Protein AF-A0AA88E5Q6-F1 (afdb_monomer_lite)

Foldseek 3Di:
DPPPVVVLVVLVVCLQPAACAPPDLVVSVVSNVVSCVSCVVCVVDPVSSVVSSCVRHVPHVVVVVVVVVVVVVVVVVVVVVVVVVPDDPPDPPPDDDDDDDDDD

InterPro domains:
  IPR005162 Retrotransposon-derived protein PEG10, N-terminal capsid-like domain [PF03732] (2-53)

pLDDT: mean 73.69, std 13.68, range [45.06, 90.56]

Sequence (104 aa):
MYYNKEVIAAQQDEFTNLKQGSMTVMEAVKKFEQLARLCPELVPSETEKVRKMKKMFRTDISKQDKEARAQIFKAKKEEKAVVRQMQPRQNTELSPKGQNINPA

Organism: Ficus carica (NCBI:txid3494)

Secondary structure (DSSP, 8-state):
----HHHHHHHHHHHHS---TTS-HHHHHHHHHHHHHH-GGG--SHHHHHHHHHHHHTTHHHHHHHHHHHHHHHHHHHHHHHHHHS------------------

Structure (mmCIF, N/CA/C/O backbone):
data_AF-A0AA88E5Q6-F1
#
_entry.id   AF-A0AA88E5Q6-F1
#
loop_
_atom_site.group_PDB
_atom_site.id
_atom_site.type_symbol
_atom_site.label_atom_id
_atom_site.label_alt_id
_atom_site.label_comp_id
_atom_site.label_asym_id
_atom_site.label_entity_id
_atom_site.label_seq_id
_atom_site.pdbx_PDB_ins_code
_atom_site.Cartn_x
_atom_site.Cartn_y
_atom_site.Cartn_z
_atom_site.occupancy
_atom_site.B_iso_or_equiv
_atom_site.auth_seq_id
_atom_site.auth_comp_id
_atom_site.auth_asym_id
_atom_site.auth_atom_id
_atom_site.pdbx_PDB_model_num
ATOM 1 N N . MET A 1 1 ? 21.899 -19.134 -17.316 1.00 47.38 1 MET A N 1
ATOM 2 C CA . MET A 1 1 ? 21.406 -18.568 -16.044 1.00 47.38 1 MET A CA 1
ATOM 3 C C . MET A 1 1 ? 19.884 -18.587 -16.068 1.00 47.38 1 MET A C 1
ATOM 5 O O . MET A 1 1 ? 19.291 -17.722 -16.699 1.00 47.38 1 MET A O 1
ATOM 9 N N . TYR A 1 2 ? 19.249 -19.608 -15.484 1.00 52.44 2 TYR A N 1
ATOM 10 C CA . TYR A 1 2 ? 17.790 -19.631 -15.330 1.00 52.44 2 TYR A CA 1
ATOM 11 C C . TYR A 1 2 ? 17.425 -18.605 -14.254 1.00 52.44 2 TYR A C 1
ATOM 13 O O . TYR A 1 2 ? 17.461 -18.898 -13.063 1.00 52.44 2 TYR A O 1
ATOM 21 N N . TYR A 1 3 ? 17.145 -17.370 -14.675 1.00 59.16 3 TYR A N 1
ATOM 22 C CA . TYR A 1 3 ? 16.446 -16.417 -13.821 1.00 59.16 3 TYR A CA 1
ATOM 23 C C . TYR A 1 3 ? 15.127 -17.072 -13.434 1.00 59.16 3 TYR A C 1
ATOM 25 O O . TYR A 1 3 ? 14.328 -17.426 -14.302 1.00 59.16 3 TYR A O 1
ATOM 33 N N . ASN A 1 4 ? 14.960 -17.317 -12.140 1.00 72.62 4 ASN A N 1
ATOM 34 C CA . ASN A 1 4 ? 13.836 -18.051 -11.596 1.00 72.62 4 ASN A CA 1
ATOM 35 C C . ASN A 1 4 ? 12.577 -17.188 -11.779 1.00 72.62 4 ASN A C 1
ATOM 37 O O . ASN A 1 4 ? 12.269 -16.339 -10.945 1.00 72.62 4 ASN A O 1
ATOM 41 N N . LYS A 1 5 ? 11.920 -17.316 -12.941 1.00 71.38 5 LYS A N 1
ATOM 42 C CA . LYS A 1 5 ? 10.773 -16.490 -13.357 1.00 71.38 5 LYS A CA 1
ATOM 43 C C . LYS A 1 5 ? 9.665 -16.506 -12.307 1.00 71.38 5 LYS A C 1
ATOM 45 O O . LYS A 1 5 ? 8.991 -15.502 -12.120 1.00 71.38 5 LYS A O 1
ATOM 50 N N . GLU A 1 6 ? 9.548 -17.616 -11.587 1.00 73.56 6 GLU A N 1
ATOM 51 C CA . GLU A 1 6 ? 8.626 -17.803 -10.470 1.00 73.56 6 GLU A CA 1
ATOM 52 C C . GLU A 1 6 ? 8.933 -16.864 -9.296 1.00 73.56 6 GLU A C 1
ATOM 54 O O . GLU A 1 6 ? 8.022 -16.281 -8.719 1.00 73.56 6 GLU A O 1
ATOM 59 N N . VAL A 1 7 ? 10.213 -16.638 -8.984 1.00 76.94 7 VAL A N 1
ATOM 60 C CA . VAL A 1 7 ? 10.637 -15.716 -7.917 1.00 76.94 7 VAL A CA 1
ATOM 61 C C . VAL A 1 7 ? 10.361 -14.267 -8.311 1.00 76.94 7 VAL A C 1
ATOM 63 O O . VAL A 1 7 ? 9.901 -13.487 -7.481 1.00 76.94 7 VAL A O 1
ATOM 66 N N . ILE A 1 8 ? 10.593 -13.907 -9.577 1.00 77.50 8 ILE A N 1
ATOM 67 C CA . ILE A 1 8 ? 10.284 -12.560 -10.081 1.00 77.50 8 ILE A CA 1
ATOM 68 C C . ILE A 1 8 ? 8.772 -12.325 -10.069 1.00 77.50 8 ILE A C 1
ATOM 70 O O . ILE A 1 8 ? 8.329 -11.289 -9.582 1.00 77.50 8 ILE A O 1
ATOM 74 N N . ALA A 1 9 ? 7.982 -13.288 -10.547 1.00 81.69 9 ALA A N 1
ATOM 75 C CA . ALA A 1 9 ? 6.525 -13.196 -10.534 1.00 81.69 9 ALA A CA 1
ATOM 76 C C . ALA A 1 9 ? 5.985 -13.048 -9.101 1.00 81.69 9 ALA A C 1
ATOM 78 O O . ALA A 1 9 ? 5.187 -12.153 -8.837 1.00 81.69 9 ALA A O 1
ATOM 79 N N . ALA A 1 10 ? 6.498 -13.836 -8.150 1.00 83.62 10 ALA A N 1
ATOM 80 C CA . ALA A 1 10 ? 6.117 -13.724 -6.744 1.00 83.62 10 ALA A CA 1
ATOM 81 C C . ALA A 1 10 ? 6.462 -12.347 -6.143 1.00 83.62 10 ALA A C 1
ATOM 83 O O . ALA A 1 10 ? 5.654 -11.766 -5.421 1.00 83.62 10 ALA A O 1
ATOM 84 N N . GLN A 1 11 ? 7.634 -11.790 -6.469 1.00 82.44 11 GLN A N 1
ATOM 85 C CA . GLN A 1 11 ? 8.036 -10.449 -6.025 1.00 82.44 11 GLN A CA 1
ATOM 86 C C . GLN A 1 11 ? 7.172 -9.346 -6.654 1.00 82.44 11 GLN A C 1
ATOM 88 O O . GLN A 1 11 ? 6.818 -8.373 -5.984 1.00 82.44 11 GLN A O 1
ATOM 93 N N . GLN A 1 12 ? 6.796 -9.501 -7.925 1.00 84.75 12 GLN A N 1
ATOM 94 C CA . GLN A 1 12 ?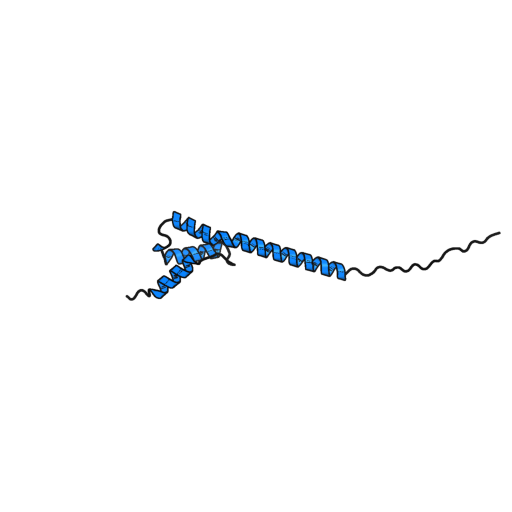 5.898 -8.582 -8.624 1.00 84.75 12 GLN A CA 1
ATOM 95 C C . GLN A 1 12 ? 4.482 -8.609 -8.033 1.00 84.75 12 GLN A C 1
ATOM 97 O O . GLN A 1 12 ? 3.872 -7.547 -7.840 1.00 84.75 12 GLN A O 1
ATOM 102 N N . ASP A 1 13 ? 3.978 -9.795 -7.697 1.00 86.06 13 ASP A N 1
ATOM 103 C CA . ASP A 1 13 ? 2.691 -9.976 -7.027 1.00 86.06 13 ASP A CA 1
ATOM 104 C C . ASP A 1 13 ? 2.707 -9.389 -5.615 1.00 86.06 13 ASP A C 1
ATOM 106 O O . ASP A 1 13 ? 1.775 -8.671 -5.232 1.00 86.06 13 ASP A O 1
ATOM 110 N N . GLU A 1 14 ? 3.782 -9.615 -4.855 1.00 85.69 14 GLU A N 1
ATOM 111 C CA . GLU A 1 14 ? 3.966 -9.016 -3.532 1.00 85.69 14 GLU A CA 1
ATOM 112 C C . GLU A 1 14 ? 3.975 -7.487 -3.621 1.00 85.69 14 GLU A C 1
ATOM 114 O O . GLU A 1 14 ? 3.296 -6.812 -2.847 1.00 85.69 14 GLU A O 1
ATOM 119 N N . PHE A 1 15 ? 4.679 -6.922 -4.603 1.00 87.19 15 PHE A N 1
ATOM 120 C CA . PHE A 1 15 ? 4.750 -5.476 -4.782 1.00 87.19 15 PHE A CA 1
ATOM 121 C C . PHE A 1 15 ? 3.426 -4.858 -5.235 1.00 87.19 15 PHE A C 1
ATOM 123 O O . PHE A 1 15 ? 3.068 -3.753 -4.823 1.00 87.19 15 PHE A O 1
ATOM 130 N N . THR A 1 16 ? 2.669 -5.565 -6.073 1.00 85.81 16 THR A N 1
ATOM 131 C CA . THR A 1 16 ? 1.362 -5.103 -6.560 1.00 85.81 16 THR A CA 1
ATOM 132 C C . THR A 1 16 ? 0.308 -5.126 -5.457 1.00 85.81 16 THR A C 1
ATOM 134 O O . THR A 1 16 ? -0.544 -4.232 -5.397 1.00 85.81 16 THR A O 1
ATOM 137 N N . ASN A 1 17 ? 0.402 -6.107 -4.561 1.00 86.44 17 ASN A N 1
ATOM 138 C CA . ASN A 1 17 ? -0.503 -6.280 -3.430 1.00 86.44 17 ASN A CA 1
ATOM 139 C C . ASN A 1 17 ? -0.009 -5.621 -2.136 1.00 86.44 17 ASN A C 1
ATOM 141 O O . ASN A 1 17 ? -0.699 -5.704 -1.117 1.00 86.44 17 ASN A O 1
ATOM 145 N N . LEU A 1 18 ? 1.141 -4.938 -2.169 1.00 86.56 18 LEU A N 1
ATOM 146 C CA . LEU A 1 18 ? 1.717 -4.269 -1.011 1.00 86.56 18 LEU A CA 1
ATOM 147 C C . LEU A 1 18 ? 0.756 -3.202 -0.471 1.00 86.56 18 LEU A C 1
ATOM 149 O O . LEU A 1 18 ? 0.360 -2.258 -1.161 1.00 86.56 18 LEU A O 1
ATOM 153 N N . LYS A 1 19 ? 0.407 -3.353 0.804 1.00 85.31 19 LYS A N 1
ATOM 154 C CA . LYS A 1 19 ? -0.359 -2.394 1.605 1.00 85.31 19 LYS A CA 1
ATOM 155 C C . LYS A 1 19 ? 0.388 -2.157 2.908 1.00 85.31 19 LYS A C 1
ATOM 157 O O . LYS A 1 19 ? 1.121 -3.041 3.349 1.00 85.31 19 LYS A O 1
ATOM 162 N N . GLN A 1 20 ? 0.214 -0.989 3.519 1.00 83.38 20 GLN A N 1
ATOM 163 C CA . GLN A 1 20 ? 0.860 -0.697 4.798 1.00 83.38 20 GLN A CA 1
ATOM 164 C C . GLN A 1 20 ? 0.343 -1.649 5.897 1.00 83.38 20 GLN A C 1
ATOM 166 O O . GLN A 1 20 ? 1.130 -2.183 6.671 1.00 83.38 20 GLN A O 1
ATOM 171 N N . GLY A 1 21 ? -0.960 -1.926 5.942 1.00 81.62 21 GLY A N 1
ATOM 172 C CA . GLY A 1 21 ? -1.583 -2.798 6.936 1.00 81.62 21 GLY A CA 1
ATOM 173 C C . GLY A 1 21 ? -1.266 -2.364 8.372 1.00 81.62 21 GLY A C 1
ATOM 174 O O . GLY A 1 21 ? -1.553 -1.235 8.765 1.00 81.62 21 GLY A O 1
ATOM 175 N N . SER A 1 22 ? -0.674 -3.273 9.151 1.00 77.81 22 SER A N 1
ATOM 176 C CA . SER A 1 22 ? -0.203 -3.024 10.520 1.00 77.81 22 SER A CA 1
ATOM 177 C C . SER A 1 22 ? 1.224 -2.467 10.595 1.00 77.81 22 SER A C 1
ATOM 179 O O . SER A 1 22 ? 1.694 -2.178 11.691 1.00 77.81 22 SER A O 1
ATOM 181 N N . MET A 1 23 ? 1.928 -2.336 9.464 1.00 81.00 23 MET A N 1
ATOM 182 C CA . MET A 1 23 ? 3.280 -1.779 9.438 1.00 81.00 23 MET A CA 1
ATOM 183 C C . MET A 1 23 ? 3.244 -0.281 9.744 1.00 81.00 23 MET A C 1
ATOM 185 O O . MET A 1 23 ? 2.316 0.451 9.369 1.00 81.00 23 MET A O 1
ATOM 189 N N . THR A 1 24 ? 4.300 0.209 10.380 1.00 82.38 24 THR A N 1
ATOM 190 C CA . THR A 1 24 ? 4.543 1.648 10.461 1.00 82.38 24 THR A CA 1
AT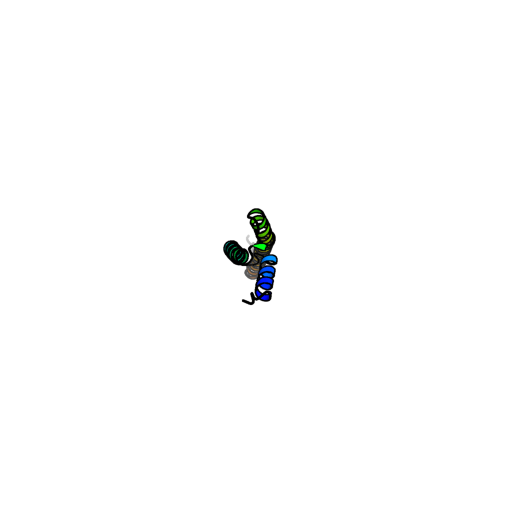OM 191 C C . THR A 1 24 ? 4.784 2.221 9.063 1.00 82.38 24 THR A C 1
ATOM 193 O O . THR A 1 24 ? 5.169 1.516 8.124 1.00 82.38 24 THR A O 1
ATOM 196 N N . VAL A 1 25 ? 4.584 3.533 8.910 1.00 79.56 25 VAL A N 1
ATOM 197 C CA . VAL A 1 25 ? 4.843 4.225 7.638 1.00 79.56 25 VAL A CA 1
ATOM 198 C C . VAL A 1 25 ? 6.282 3.978 7.175 1.00 79.56 25 VAL A C 1
ATOM 200 O O . VAL A 1 25 ? 6.502 3.677 6.007 1.00 79.56 25 VAL A O 1
ATOM 203 N N . MET A 1 26 ? 7.251 4.021 8.094 1.00 82.88 26 MET A N 1
ATOM 204 C CA . MET A 1 26 ? 8.662 3.769 7.790 1.00 82.88 26 MET A CA 1
ATOM 205 C C . MET A 1 26 ? 8.924 2.345 7.291 1.00 82.88 26 MET A C 1
ATOM 207 O O . MET A 1 26 ? 9.651 2.164 6.316 1.00 82.88 26 MET A O 1
ATOM 211 N N . GLU A 1 27 ? 8.329 1.334 7.925 1.00 84.00 27 GLU A N 1
ATOM 212 C CA . GLU A 1 27 ? 8.469 -0.064 7.498 1.00 84.00 27 GLU A CA 1
ATOM 213 C C . GLU A 1 27 ? 7.850 -0.292 6.117 1.00 84.00 27 GLU A C 1
ATOM 215 O O . GLU A 1 27 ? 8.462 -0.937 5.264 1.00 84.00 27 GLU A O 1
ATOM 220 N N . ALA A 1 28 ? 6.683 0.303 5.859 1.00 85.25 28 ALA A N 1
ATOM 221 C CA . ALA A 1 28 ? 6.032 0.231 4.558 1.00 85.25 28 ALA A CA 1
ATOM 222 C C . ALA A 1 28 ? 6.854 0.926 3.457 1.00 85.25 28 ALA A C 1
ATOM 224 O O . ALA A 1 28 ? 6.999 0.363 2.372 1.00 85.25 28 ALA A O 1
ATOM 225 N N . VAL A 1 29 ? 7.451 2.099 3.728 1.00 88.12 29 VAL A N 1
ATOM 226 C CA . VAL A 1 29 ? 8.383 2.762 2.791 1.00 88.12 29 VAL A CA 1
ATOM 227 C C . VAL A 1 29 ? 9.588 1.869 2.512 1.00 88.12 29 VAL A C 1
ATOM 229 O O . VAL A 1 29 ? 9.919 1.633 1.353 1.00 88.12 29 VAL A O 1
ATOM 232 N N . LYS A 1 30 ? 10.227 1.329 3.555 1.00 90.56 30 LYS A N 1
ATOM 233 C CA . LYS A 1 30 ? 11.420 0.489 3.402 1.00 90.56 30 LYS A CA 1
ATOM 234 C C . LYS A 1 30 ? 11.129 -0.755 2.561 1.00 90.56 30 LYS A C 1
ATOM 236 O O . LYS A 1 30 ? 11.903 -1.087 1.665 1.00 90.56 30 LYS A O 1
ATOM 241 N N . LYS A 1 31 ? 9.996 -1.418 2.811 1.00 89.19 31 LYS A N 1
ATOM 242 C CA . LYS A 1 31 ? 9.563 -2.591 2.043 1.00 89.19 31 LYS A CA 1
ATOM 243 C C . LYS A 1 31 ? 9.225 -2.230 0.594 1.00 89.19 31 LYS A C 1
ATOM 245 O O . LYS A 1 31 ? 9.603 -2.954 -0.325 1.00 89.19 31 LYS A O 1
ATOM 250 N N . PHE A 1 32 ? 8.585 -1.081 0.381 1.00 90.50 32 PHE A N 1
ATOM 251 C CA . PHE A 1 32 ? 8.322 -0.552 -0.953 1.00 90.50 32 PHE A CA 1
ATOM 252 C C . PHE A 1 32 ? 9.621 -0.300 -1.732 1.00 90.50 32 PHE A C 1
ATOM 254 O O . PHE A 1 32 ? 9.725 -0.706 -2.884 1.00 90.50 32 PHE A O 1
ATOM 261 N N . GLU A 1 33 ? 10.633 0.317 -1.117 1.00 90.25 33 GLU A N 1
ATOM 262 C CA . GLU A 1 33 ? 11.924 0.571 -1.771 1.00 90.25 33 GLU A CA 1
ATOM 263 C C . GLU A 1 33 ? 12.682 -0.714 -2.112 1.00 90.25 33 GLU A C 1
ATOM 265 O O . GLU A 1 33 ? 13.286 -0.804 -3.180 1.00 90.25 33 GLU A O 1
ATOM 270 N N . GLN A 1 34 ? 12.641 -1.718 -1.232 1.00 89.69 34 GLN A N 1
ATOM 271 C CA . GLN A 1 34 ? 13.249 -3.023 -1.495 1.00 89.69 34 GLN A CA 1
ATOM 272 C C . GLN A 1 34 ? 12.614 -3.697 -2.714 1.00 89.69 34 GLN A C 1
ATOM 274 O O . GLN A 1 34 ? 13.326 -4.126 -3.619 1.00 89.69 34 GLN A O 1
ATOM 279 N N . LEU A 1 35 ? 11.283 -3.730 -2.776 1.00 88.06 35 LEU A N 1
ATOM 280 C CA . LEU A 1 35 ? 10.559 -4.330 -3.894 1.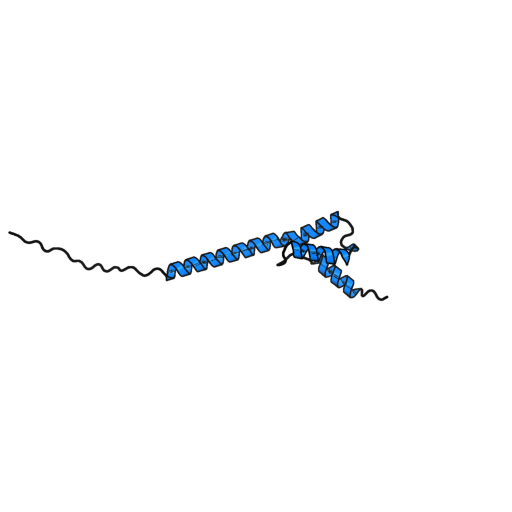00 88.06 35 LEU A CA 1
ATOM 281 C C . LEU A 1 35 ? 10.686 -3.501 -5.184 1.00 88.06 35 LEU A C 1
ATOM 283 O O . LEU A 1 35 ? 10.819 -4.072 -6.262 1.00 88.06 35 LEU A O 1
ATOM 287 N N . ALA A 1 36 ? 10.749 -2.170 -5.094 1.00 87.81 36 ALA A N 1
ATOM 288 C CA . ALA A 1 36 ? 10.984 -1.301 -6.250 1.00 87.81 36 ALA A CA 1
ATOM 289 C C . ALA A 1 36 ? 12.365 -1.530 -6.891 1.00 87.81 36 ALA A C 1
ATOM 291 O O . ALA A 1 36 ? 12.491 -1.455 -8.110 1.00 87.81 36 ALA A O 1
ATOM 292 N N . ARG A 1 37 ? 13.396 -1.849 -6.092 1.00 87.38 37 ARG A N 1
ATOM 293 C CA . ARG A 1 37 ? 14.730 -2.218 -6.606 1.00 87.38 37 ARG A CA 1
ATOM 294 C C . ARG A 1 37 ? 14.728 -3.569 -7.319 1.00 87.38 37 ARG A C 1
ATOM 296 O O . ARG A 1 37 ? 15.475 -3.743 -8.275 1.00 87.38 37 ARG A O 1
ATOM 303 N N . LEU A 1 38 ? 13.917 -4.514 -6.844 1.00 83.62 38 LEU A N 1
ATOM 304 C CA . LEU A 1 38 ? 13.800 -5.856 -7.422 1.00 83.62 38 LEU A CA 1
ATOM 305 C C . LEU A 1 38 ? 12.904 -5.881 -8.667 1.00 83.62 38 LEU A C 1
ATOM 307 O O . LEU A 1 38 ? 13.105 -6.703 -9.556 1.00 83.62 38 LEU A O 1
ATOM 311 N N . CYS A 1 39 ? 11.935 -4.969 -8.752 1.00 83.25 39 CYS A N 1
ATOM 312 C CA . CYS A 1 39 ? 10.966 -4.889 -9.841 1.00 83.25 39 CYS A CA 1
ATOM 313 C C . CYS A 1 39 ? 10.953 -3.488 -10.482 1.00 83.25 39 CYS A C 1
ATOM 315 O O . CYS A 1 39 ? 9.932 -2.794 -10.404 1.00 83.25 39 CYS A O 1
ATOM 317 N N . PRO A 1 40 ? 12.047 -3.060 -11.146 1.00 82.25 40 PRO A N 1
ATOM 318 C CA . PRO A 1 40 ? 12.127 -1.733 -11.764 1.00 82.25 40 PRO A CA 1
ATOM 319 C C . PRO A 1 40 ? 11.056 -1.520 -12.846 1.00 82.25 40 PRO A C 1
ATOM 321 O O . PRO A 1 40 ? 10.557 -0.411 -13.008 1.00 82.25 40 PRO A O 1
ATOM 324 N N . GLU A 1 41 ? 10.613 -2.586 -13.520 1.00 84.12 41 GLU A N 1
ATOM 325 C CA . GLU A 1 41 ? 9.517 -2.535 -14.503 1.00 84.12 41 GLU A CA 1
ATOM 326 C C . GLU A 1 41 ? 8.176 -2.093 -13.897 1.00 84.12 41 GLU A C 1
ATOM 328 O O . GLU A 1 41 ? 7.340 -1.510 -14.585 1.00 84.12 41 GLU A O 1
ATOM 333 N N . LEU A 1 42 ? 7.962 -2.330 -12.598 1.00 80.50 42 LEU A N 1
ATOM 334 C CA . LEU A 1 42 ? 6.748 -1.912 -11.895 1.00 80.50 42 LEU A CA 1
ATOM 335 C C . LEU A 1 42 ? 6.822 -0.467 -11.386 1.00 80.50 42 LEU A C 1
ATOM 337 O O . LEU A 1 42 ? 5.808 0.057 -10.916 1.00 80.50 42 LEU A O 1
ATOM 341 N N . VAL A 1 43 ? 7.994 0.167 -11.461 1.00 85.56 43 VAL A N 1
ATOM 342 C CA . VAL A 1 43 ? 8.235 1.565 -11.087 1.00 85.56 43 VAL A CA 1
ATOM 343 C C . VAL A 1 43 ? 9.111 2.236 -12.156 1.00 85.56 43 VAL A C 1
ATOM 345 O O . VAL A 1 43 ? 10.232 2.656 -11.870 1.00 85.56 43 VAL A O 1
ATOM 348 N N . PRO A 1 44 ? 8.622 2.355 -13.403 1.00 85.75 44 PRO A N 1
ATOM 349 C CA . PRO A 1 44 ? 9.442 2.848 -14.509 1.00 85.75 44 PRO A CA 1
ATOM 350 C C . PRO A 1 44 ? 9.745 4.351 -14.407 1.00 85.75 44 PRO A C 1
ATOM 352 O O . PRO A 1 44 ? 10.634 4.852 -15.089 1.00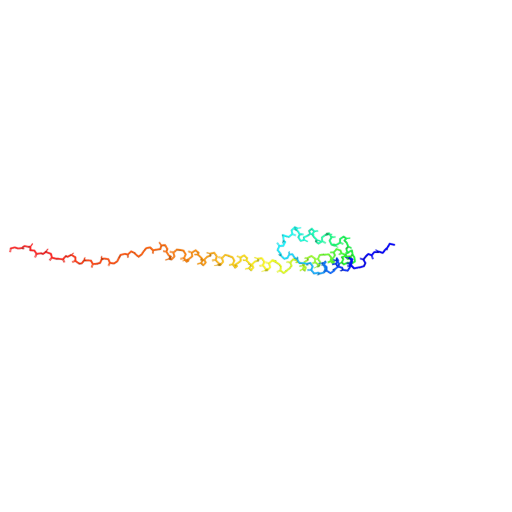 85.75 44 PRO A O 1
ATOM 355 N N . SER A 1 45 ? 9.003 5.091 -13.578 1.00 88.06 45 SER A N 1
ATOM 356 C CA . SER A 1 45 ? 9.177 6.528 -13.377 1.00 88.06 45 SER A CA 1
ATOM 357 C C . SER A 1 45 ? 8.884 6.938 -11.936 1.00 88.06 45 SER A C 1
ATOM 359 O O . SER A 1 45 ? 8.128 6.278 -11.215 1.00 88.06 45 SER A O 1
ATOM 361 N N . GLU A 1 46 ? 9.431 8.086 -11.528 1.00 84.81 46 GLU A N 1
ATOM 362 C CA . GLU A 1 46 ? 9.156 8.674 -10.212 1.00 84.81 46 GLU A CA 1
ATOM 363 C C . GLU A 1 46 ? 7.660 9.003 -10.046 1.00 84.81 46 GLU A C 1
ATOM 365 O O . GLU A 1 46 ? 7.088 8.849 -8.969 1.00 84.81 46 GLU A O 1
ATOM 370 N N . THR A 1 47 ? 6.972 9.371 -11.131 1.00 85.50 47 THR A N 1
ATOM 371 C CA . THR A 1 47 ? 5.522 9.606 -11.116 1.00 85.50 47 THR A CA 1
ATOM 372 C C . THR A 1 47 ? 4.746 8.335 -10.764 1.00 85.50 47 THR A C 1
ATOM 374 O O . THR A 1 47 ? 3.857 8.367 -9.908 1.00 85.50 47 THR A O 1
ATOM 377 N N . GLU A 1 48 ? 5.107 7.197 -11.363 1.00 85.75 48 GLU A N 1
ATOM 378 C CA . GLU A 1 48 ? 4.481 5.905 -11.062 1.00 85.75 48 GLU A CA 1
ATOM 379 C C . GLU A 1 48 ? 4.820 5.416 -9.650 1.00 85.75 48 GLU A C 1
ATOM 381 O O . GLU A 1 48 ? 3.955 4.869 -8.955 1.00 85.75 48 GLU A O 1
ATOM 386 N N . LYS A 1 49 ? 6.041 5.696 -9.182 1.00 87.31 49 LYS A N 1
ATOM 387 C CA . LYS A 1 49 ? 6.470 5.448 -7.802 1.00 87.31 49 LYS A CA 1
ATOM 388 C C . LYS A 1 49 ? 5.560 6.147 -6.801 1.00 87.31 49 LYS A C 1
ATOM 390 O O . LYS A 1 49 ? 4.982 5.499 -5.926 1.00 87.31 49 LYS A O 1
ATOM 395 N N . VAL A 1 50 ? 5.373 7.456 -6.973 1.00 85.94 50 VAL A N 1
ATOM 396 C CA . VAL A 1 50 ? 4.515 8.276 -6.111 1.00 85.94 50 VAL A CA 1
ATOM 397 C C . VAL A 1 50 ? 3.072 7.781 -6.170 1.00 85.94 50 VAL A C 1
ATOM 399 O O . VAL A 1 50 ? 2.426 7.637 -5.129 1.00 85.94 50 VAL A O 1
ATOM 402 N N . ARG A 1 51 ? 2.560 7.458 -7.365 1.00 85.94 51 ARG A N 1
ATOM 4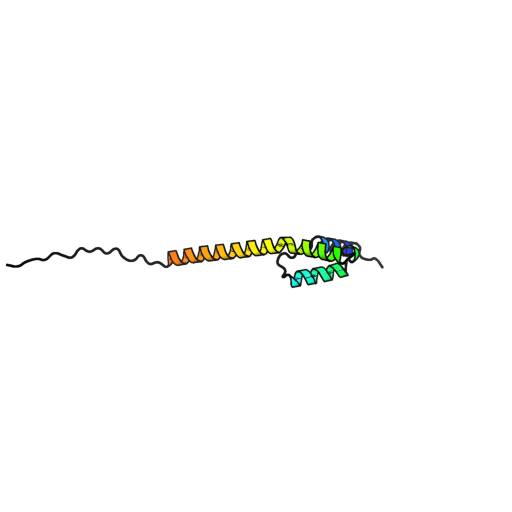03 C CA . ARG A 1 51 ? 1.201 6.925 -7.541 1.00 85.94 51 ARG A CA 1
ATOM 404 C C . ARG A 1 51 ? 0.991 5.623 -6.760 1.00 85.94 51 ARG A C 1
ATOM 406 O O . ARG A 1 51 ? -0.016 5.493 -6.057 1.00 85.94 51 ARG A O 1
ATOM 413 N N . LYS A 1 52 ? 1.936 4.681 -6.841 1.00 86.12 52 LYS A N 1
ATOM 414 C CA . LYS A 1 52 ? 1.878 3.397 -6.124 1.00 86.12 52 LYS A CA 1
ATOM 415 C C . LYS A 1 52 ? 2.026 3.563 -4.613 1.00 86.12 52 LYS A C 1
ATOM 417 O O . LYS A 1 52 ? 1.190 3.028 -3.887 1.00 86.12 52 LYS A O 1
ATOM 422 N N . MET A 1 53 ? 2.986 4.361 -4.138 1.00 84.50 53 MET A N 1
ATOM 423 C CA . MET A 1 53 ? 3.122 4.665 -2.704 1.00 84.50 53 MET A CA 1
ATOM 424 C C . MET A 1 53 ? 1.825 5.256 -2.141 1.00 84.50 53 MET A C 1
ATOM 426 O O . MET A 1 53 ? 1.313 4.808 -1.119 1.00 84.50 53 MET A O 1
ATOM 430 N N . LYS A 1 54 ? 1.215 6.210 -2.851 1.00 81.94 54 LYS A N 1
ATOM 431 C CA . LYS A 1 54 ? -0.042 6.841 -2.427 1.00 81.94 54 LYS A CA 1
ATOM 432 C C . LYS A 1 54 ? -1.208 5.845 -2.354 1.00 81.94 54 LYS A C 1
ATOM 434 O O . LYS A 1 54 ? -2.077 5.992 -1.497 1.00 81.94 54 LYS A O 1
ATOM 439 N N . LYS A 1 55 ? -1.235 4.828 -3.226 1.00 82.44 55 LYS A N 1
ATOM 440 C CA . LYS A 1 55 ? -2.219 3.731 -3.186 1.00 82.44 55 LYS A CA 1
ATOM 441 C C . LYS A 1 55 ? -1.967 2.780 -2.011 1.00 82.44 55 LYS A C 1
ATOM 443 O O . LYS A 1 55 ? -2.931 2.394 -1.358 1.00 82.44 55 LYS A O 1
ATOM 448 N N . MET A 1 56 ? -0.704 2.459 -1.728 1.00 84.31 56 MET A N 1
ATOM 449 C CA . MET A 1 56 ? -0.287 1.612 -0.604 1.00 84.31 56 MET A CA 1
ATOM 450 C C . MET A 1 56 ? -0.703 2.201 0.756 1.00 84.31 56 MET A C 1
ATOM 452 O O . MET A 1 56 ? -1.172 1.460 1.611 1.00 84.31 56 MET A O 1
ATOM 456 N N . PHE A 1 57 ? -0.582 3.523 0.941 1.00 79.25 57 PHE A N 1
ATOM 457 C CA . PHE A 1 57 ? -0.900 4.204 2.209 1.00 79.25 57 PHE A CA 1
ATOM 458 C C . PHE A 1 57 ? -2.394 4.523 2.418 1.00 79.25 57 PHE A C 1
ATOM 460 O O . PHE A 1 57 ? -2.854 4.669 3.551 1.00 79.25 57 PHE A O 1
ATOM 467 N N . ARG A 1 58 ? -3.185 4.666 1.342 1.00 69.06 58 ARG A N 1
ATOM 468 C CA . ARG A 1 58 ? -4.539 5.261 1.402 1.00 69.06 58 ARG A CA 1
ATOM 469 C C . ARG A 1 58 ? -5.601 4.436 2.137 1.00 69.06 58 ARG A C 1
ATOM 471 O O . ARG A 1 58 ? -6.639 4.994 2.481 1.00 69.06 58 ARG A O 1
ATOM 478 N N . THR A 1 59 ? -5.383 3.149 2.389 1.00 62.22 59 THR A N 1
ATOM 479 C CA . THR A 1 59 ? -6.368 2.298 3.083 1.00 62.22 59 THR A CA 1
ATOM 480 C C . THR A 1 59 ? -6.136 2.180 4.585 1.00 62.22 59 THR A C 1
ATOM 482 O O . THR A 1 59 ? -7.083 1.915 5.326 1.00 62.22 59 THR A O 1
ATOM 485 N N . ASP A 1 60 ? -4.910 2.414 5.048 1.00 58.28 60 ASP A N 1
ATOM 486 C CA . ASP A 1 60 ? -4.496 1.975 6.381 1.00 58.28 60 ASP A CA 1
ATOM 487 C C . ASP A 1 60 ? -4.593 3.075 7.435 1.00 58.28 60 ASP A C 1
ATOM 489 O O . ASP A 1 60 ? -4.959 2.776 8.565 1.00 58.28 60 ASP A O 1
ATOM 493 N N . ILE A 1 61 ? -4.478 4.353 7.050 1.00 61.72 61 ILE A N 1
ATOM 494 C CA . ILE A 1 61 ? -4.870 5.482 7.920 1.00 61.72 61 ILE A CA 1
ATOM 495 C C . ILE A 1 61 ? -6.337 5.331 8.355 1.00 61.72 61 ILE A C 1
ATOM 497 O O . ILE A 1 61 ? -6.679 5.556 9.512 1.00 61.72 61 ILE A O 1
ATOM 501 N N . SER A 1 62 ? -7.208 4.877 7.446 1.00 56.75 62 SER A N 1
ATOM 502 C CA . SER A 1 62 ? -8.617 4.630 7.767 1.00 56.75 62 SER A CA 1
ATOM 503 C C . SER A 1 62 ? -8.813 3.409 8.673 1.00 56.75 62 SER A C 1
ATOM 505 O O . SER A 1 62 ? -9.706 3.424 9.517 1.00 56.75 62 SER A O 1
ATOM 507 N N . LYS A 1 63 ? -8.002 2.351 8.531 1.00 61.72 63 LYS A N 1
ATOM 508 C CA . LYS A 1 63 ? -8.065 1.183 9.427 1.00 61.72 63 LYS A CA 1
ATOM 509 C C . LYS A 1 63 ? -7.523 1.494 10.819 1.00 61.72 63 LYS A C 1
ATOM 511 O O . LYS A 1 63 ? -8.199 1.175 11.789 1.00 61.72 63 LYS A O 1
ATOM 516 N N . GLN A 1 64 ? -6.372 2.153 10.912 1.00 62.09 64 GLN A N 1
ATOM 517 C CA . GLN A 1 64 ? -5.762 2.545 12.183 1.00 62.09 64 GLN A CA 1
ATOM 518 C C . GLN A 1 64 ? -6.659 3.519 12.956 1.00 62.09 64 GLN A C 1
ATOM 520 O O . GLN A 1 64 ? -6.858 3.336 14.153 1.00 62.09 64 GLN A O 1
ATOM 525 N N . ASP A 1 65 ? -7.289 4.488 12.281 1.00 65.25 65 ASP A N 1
ATOM 526 C CA . ASP A 1 65 ? -8.281 5.376 12.907 1.00 65.25 65 ASP A CA 1
ATOM 527 C C . ASP A 1 65 ? -9.509 4.596 13.418 1.00 65.25 65 ASP A C 1
ATOM 529 O O . ASP A 1 65 ? -9.969 4.822 14.538 1.00 65.25 65 ASP A O 1
ATOM 533 N N . LYS A 1 66 ? -10.011 3.611 12.657 1.00 67.31 66 LYS A N 1
ATOM 534 C CA . LYS A 1 66 ? -11.125 2.751 13.098 1.00 67.31 66 LYS A CA 1
ATOM 535 C C . LYS A 1 66 ? -10.758 1.876 14.298 1.00 67.31 66 LYS A C 1
ATOM 537 O O . LYS A 1 66 ? -11.548 1.784 15.236 1.00 67.31 66 LYS A O 1
ATOM 542 N N . GLU A 1 67 ? -9.586 1.250 14.286 1.00 69.69 67 GLU A N 1
ATOM 543 C CA . GLU A 1 67 ? -9.107 0.410 15.389 1.00 69.69 67 GLU A CA 1
ATOM 544 C C . GLU A 1 67 ? -8.837 1.232 16.652 1.00 69.69 67 GLU A C 1
ATOM 546 O O . GLU A 1 67 ? -9.285 0.849 17.733 1.00 69.69 67 GLU A O 1
ATOM 551 N N . ALA A 1 68 ? -8.197 2.398 16.524 1.00 74.94 68 ALA A N 1
ATOM 552 C CA . ALA A 1 68 ? -7.966 3.306 17.645 1.00 74.94 68 ALA A CA 1
ATOM 553 C C . ALA A 1 68 ? -9.290 3.771 18.276 1.00 74.94 68 ALA A C 1
ATOM 555 O O . ALA A 1 68 ? -9.459 3.712 19.497 1.00 74.94 68 ALA A O 1
ATOM 556 N N . ARG A 1 69 ? -10.280 4.153 17.454 1.00 76.38 69 ARG A N 1
ATOM 557 C CA . ARG A 1 69 ? -11.630 4.508 17.931 1.00 76.38 69 ARG A CA 1
ATOM 558 C C . ARG A 1 69 ? -12.320 3.343 18.641 1.00 76.38 69 ARG A C 1
ATOM 560 O O . ARG A 1 69 ? -12.949 3.557 19.678 1.00 76.38 69 ARG A O 1
ATOM 567 N N . ALA A 1 70 ? -12.195 2.125 18.116 1.00 78.88 70 ALA A N 1
ATOM 568 C CA . ALA A 1 70 ? -12.788 0.935 18.719 1.00 78.88 70 ALA A CA 1
ATOM 569 C C . ALA A 1 70 ? -12.180 0.619 20.098 1.00 78.88 70 ALA A C 1
ATOM 571 O O . ALA A 1 70 ? -12.921 0.313 21.035 1.00 78.88 70 ALA A O 1
ATOM 572 N N . GLN A 1 71 ? -10.857 0.753 20.254 1.00 80.81 71 GLN A N 1
ATOM 573 C CA . GLN A 1 71 ? -10.170 0.537 21.533 1.00 80.81 71 GLN A CA 1
ATOM 574 C C . GLN A 1 71 ? -10.583 1.567 22.591 1.00 80.81 71 GLN A C 1
ATOM 576 O O . GLN A 1 71 ? -10.928 1.190 23.712 1.00 80.81 71 GLN A O 1
ATOM 581 N N . ILE A 1 72 ? -10.645 2.852 22.223 1.00 83.75 72 ILE A N 1
ATOM 582 C CA . ILE A 1 72 ? -11.095 3.926 23.125 1.00 83.75 72 ILE A CA 1
ATOM 583 C C . ILE A 1 72 ? -12.541 3.687 23.583 1.00 83.75 72 ILE A C 1
ATOM 585 O O . ILE A 1 72 ? -12.868 3.875 24.756 1.00 83.75 72 ILE A O 1
ATOM 589 N N . PHE A 1 73 ? -13.420 3.254 22.676 1.00 81.31 73 PHE A N 1
ATOM 590 C CA . PHE A 1 73 ? -14.815 2.976 23.013 1.00 81.31 73 PHE A CA 1
ATOM 591 C C . PHE A 1 73 ? -14.962 1.770 23.954 1.00 81.31 73 PHE A C 1
ATOM 593 O O . PHE A 1 73 ? -15.760 1.812 24.892 1.00 81.31 73 PHE A O 1
ATOM 600 N N . LYS A 1 74 ? -14.167 0.713 23.742 1.00 80.50 74 LYS A N 1
ATOM 601 C CA . LYS A 1 74 ? -14.146 -0.473 24.608 1.00 80.50 74 LYS A CA 1
ATOM 602 C C . LYS A 1 74 ? -13.657 -0.131 26.020 1.00 80.50 74 LYS A C 1
ATOM 604 O O . LYS A 1 74 ? -14.358 -0.443 26.980 1.00 80.50 74 LYS A O 1
ATOM 609 N N . ALA A 1 75 ? -12.544 0.597 26.135 1.00 79.50 75 ALA A N 1
ATOM 610 C CA . ALA A 1 75 ? -11.994 1.033 27.420 1.00 79.50 75 ALA A CA 1
ATOM 611 C C . ALA A 1 75 ? -12.993 1.895 28.216 1.00 79.50 75 ALA A C 1
ATOM 613 O O . ALA A 1 75 ? -13.249 1.631 29.389 1.00 79.50 75 ALA A O 1
ATOM 614 N N . LYS A 1 76 ? -13.663 2.854 27.558 1.00 78.94 76 LYS A N 1
ATOM 615 C CA . LYS A 1 76 ? -14.704 3.682 28.199 1.00 78.94 76 LYS A CA 1
ATOM 616 C C . LYS A 1 76 ? -15.918 2.882 28.680 1.00 78.94 76 LYS A C 1
ATOM 618 O O . LYS A 1 76 ? -16.559 3.263 29.660 1.00 78.94 76 LYS A O 1
ATOM 623 N N . LYS A 1 77 ? -16.279 1.798 27.986 1.00 78.56 77 LYS A N 1
ATOM 624 C CA . LYS A 1 77 ? -17.385 0.918 28.393 1.00 78.56 77 LYS A CA 1
ATOM 625 C C . LYS A 1 77 ? -17.022 0.113 29.645 1.00 78.56 77 LYS A C 1
ATOM 627 O O . LYS A 1 77 ? -17.867 -0.034 30.526 1.00 78.56 77 LYS A O 1
ATOM 632 N N . GLU A 1 78 ? -15.789 -0.378 29.720 1.00 72.62 78 GLU A N 1
ATOM 633 C CA . GLU A 1 78 ? -15.270 -1.139 30.862 1.00 72.62 78 GLU A CA 1
ATOM 634 C C . GLU A 1 78 ? -15.095 -0.246 32.101 1.00 72.62 78 GLU A C 1
ATOM 636 O O . GLU A 1 78 ? -15.549 -0.616 33.182 1.00 72.62 78 GLU A O 1
ATOM 641 N N . GLU A 1 79 ? -14.588 0.979 31.941 1.00 72.62 79 GLU A N 1
ATOM 642 C CA . GLU A 1 79 ? -14.474 1.966 33.026 1.00 72.62 79 GLU A CA 1
ATOM 643 C C . GLU A 1 79 ? -15.844 2.310 33.641 1.00 72.62 79 GLU A C 1
ATOM 645 O O . GLU A 1 79 ? -16.023 2.263 34.859 1.00 72.62 79 GLU A O 1
ATOM 650 N N . LYS A 1 80 ? -16.866 2.548 32.804 1.00 74.19 80 LYS A N 1
ATOM 651 C CA . LYS A 1 80 ? -18.249 2.752 33.275 1.00 74.19 80 LYS A CA 1
ATOM 652 C C . LYS A 1 80 ? -18.813 1.540 34.022 1.00 74.19 80 LYS A C 1
ATOM 654 O O . LYS A 1 80 ? -19.618 1.717 34.936 1.00 74.19 80 LYS A O 1
ATOM 659 N N . ALA A 1 81 ? -18.444 0.322 33.624 1.00 73.19 81 ALA A N 1
ATOM 660 C CA . ALA A 1 81 ? -18.906 -0.898 34.280 1.00 73.19 81 ALA A CA 1
ATOM 661 C C . ALA A 1 81 ? -18.254 -1.085 35.659 1.00 73.19 81 ALA A C 1
ATOM 663 O O . ALA A 1 81 ? -18.952 -1.435 36.610 1.00 73.19 81 ALA A O 1
ATOM 664 N N . VAL A 1 82 ? -16.959 -0.783 35.782 1.00 75.31 82 VAL A N 1
ATOM 665 C CA . VAL A 1 82 ? -16.215 -0.835 37.051 1.00 75.31 82 VAL A CA 1
ATOM 666 C C . VAL A 1 82 ? -16.732 0.218 38.035 1.00 75.31 82 VAL A C 1
ATOM 668 O O . VAL A 1 82 ? -17.076 -0.119 39.166 1.00 75.31 82 VAL A O 1
ATOM 671 N N . VAL A 1 83 ? -16.908 1.469 37.593 1.00 69.19 83 VAL A N 1
ATOM 672 C CA . VAL A 1 83 ? -17.451 2.555 38.436 1.00 69.19 83 VAL A CA 1
ATOM 673 C C . VAL A 1 83 ? -18.859 2.232 38.953 1.00 69.19 83 VAL A C 1
ATOM 675 O O . VAL A 1 83 ? -19.192 2.556 40.090 1.00 69.19 83 VAL A O 1
ATOM 678 N N . ARG A 1 84 ? -19.687 1.546 38.153 1.00 62.81 84 ARG A N 1
ATOM 679 C CA . ARG A 1 84 ? -21.036 1.123 38.561 1.00 62.81 84 ARG A CA 1
ATOM 680 C C . ARG A 1 84 ? -21.027 0.000 39.604 1.00 62.81 84 ARG A C 1
ATOM 682 O O . ARG A 1 84 ? -21.963 -0.079 40.392 1.00 62.81 84 ARG A O 1
ATOM 689 N N . GLN A 1 85 ? -20.010 -0.861 39.609 1.00 62.12 85 GLN A N 1
ATOM 690 C CA . GLN A 1 85 ? -19.882 -1.937 40.599 1.00 62.12 85 GLN A CA 1
ATOM 691 C C . GLN A 1 85 ? -19.247 -1.467 41.914 1.00 62.12 85 GLN A C 1
ATOM 693 O O . GLN A 1 85 ? -19.520 -2.057 42.953 1.00 62.12 85 GLN A O 1
ATOM 698 N N . MET A 1 86 ? -18.446 -0.397 41.892 1.00 59.47 86 MET A N 1
ATOM 699 C CA . MET A 1 86 ? -17.790 0.143 43.090 1.00 59.47 86 MET A CA 1
ATOM 700 C C . MET A 1 86 ? -18.642 1.145 43.891 1.00 59.47 86 MET A C 1
ATOM 702 O O . MET A 1 86 ? -18.170 1.613 44.922 1.00 59.47 86 MET A O 1
ATOM 706 N N . GLN A 1 87 ? -19.874 1.479 43.478 1.00 55.41 87 GLN A N 1
ATOM 707 C CA . GLN A 1 87 ? -20.791 2.268 44.318 1.00 55.41 87 GLN A CA 1
ATOM 708 C C . GLN A 1 87 ? -21.420 1.372 45.404 1.00 55.41 87 GLN A C 1
ATOM 710 O O . GLN A 1 87 ? -22.243 0.513 45.071 1.00 55.41 87 GLN A O 1
ATOM 715 N N . PRO A 1 88 ? -21.103 1.558 46.702 1.00 53.56 88 PRO A N 1
ATOM 716 C CA . PRO A 1 88 ? -21.841 0.903 47.772 1.00 53.56 88 PRO A CA 1
ATOM 717 C C . PRO A 1 88 ? -23.241 1.522 47.853 1.00 53.56 88 PRO A C 1
ATOM 719 O O . PRO A 1 88 ? -23.390 2.744 47.779 1.00 53.56 88 PRO A O 1
ATOM 722 N N . ARG A 1 89 ? -24.277 0.692 48.039 1.00 56.88 89 ARG A N 1
ATOM 723 C CA . ARG A 1 89 ? -25.615 1.167 48.421 1.00 56.88 89 ARG A CA 1
ATOM 724 C C . ARG A 1 89 ? -25.486 1.933 49.742 1.00 56.88 89 ARG A C 1
ATOM 726 O O . ARG A 1 89 ? -25.334 1.307 50.785 1.00 56.88 89 ARG A O 1
ATOM 733 N N . GLN A 1 90 ? -25.535 3.262 49.718 1.00 53.78 90 GLN A N 1
ATOM 734 C CA . GLN A 1 90 ? -25.703 4.029 50.948 1.00 53.78 90 GLN A CA 1
ATOM 735 C C . GLN A 1 90 ? -27.166 3.924 51.402 1.00 53.78 90 GLN A C 1
ATOM 737 O O . GLN A 1 90 ? -28.079 4.423 50.750 1.00 53.78 90 GLN A O 1
ATOM 742 N N . ASN A 1 91 ? -27.336 3.156 52.479 1.00 47.22 91 ASN A N 1
ATOM 743 C CA . ASN A 1 91 ? -28.364 3.151 53.520 1.00 47.22 91 ASN A CA 1
ATOM 744 C C . ASN A 1 91 ? -29.617 4.021 53.318 1.00 47.22 91 ASN A C 1
ATOM 746 O O . ASN A 1 91 ? -29.558 5.246 53.328 1.00 47.22 91 ASN A O 1
ATOM 750 N N . THR A 1 92 ? -30.780 3.368 53.332 1.00 48.59 92 THR A N 1
ATOM 751 C CA . THR A 1 92 ? -32.050 3.961 53.782 1.00 48.59 92 THR A CA 1
ATOM 752 C C . THR A 1 92 ? -32.408 3.351 55.141 1.00 48.59 92 THR A C 1
ATOM 754 O O . THR A 1 92 ? -33.308 2.527 55.256 1.00 48.59 92 THR A O 1
ATOM 757 N N . GLU A 1 93 ? -31.672 3.727 56.189 1.00 54.47 93 GLU A N 1
ATOM 758 C CA . GLU A 1 93 ? -32.184 3.630 57.561 1.00 54.47 93 GLU A CA 1
ATOM 759 C C . GLU A 1 93 ? -32.970 4.912 57.852 1.00 54.47 93 GLU A C 1
ATOM 761 O O . GLU A 1 93 ? -32.405 5.944 58.201 1.00 54.47 93 GLU A O 1
ATOM 766 N N . LEU A 1 94 ? -34.290 4.859 57.683 1.00 53.91 94 LEU A N 1
ATOM 767 C CA . LEU A 1 94 ? -35.207 5.844 58.255 1.00 53.91 94 LEU A CA 1
ATOM 768 C C . LEU A 1 94 ? -35.860 5.202 59.480 1.00 53.91 94 LEU A C 1
ATOM 770 O O . LEU A 1 94 ? -36.915 4.581 59.391 1.00 53.91 94 LEU A O 1
ATOM 774 N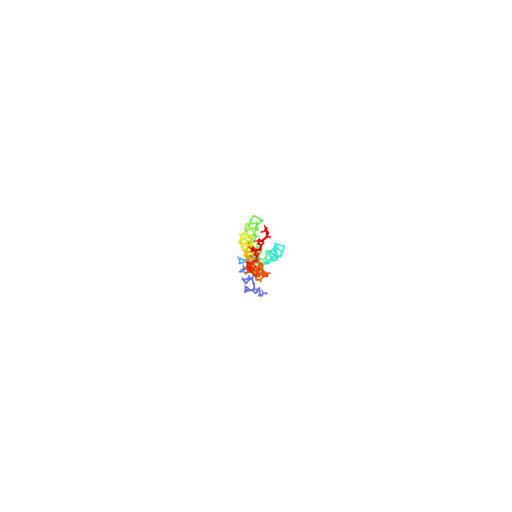 N . SER A 1 95 ? -35.193 5.330 60.627 1.00 46.06 95 SER A N 1
ATOM 775 C CA . SER A 1 95 ? -35.797 5.096 61.940 1.00 46.06 95 SER A CA 1
ATOM 776 C C . SER A 1 95 ? -36.449 6.408 62.401 1.00 46.06 95 SER A C 1
ATOM 778 O O . SER A 1 95 ? -35.734 7.406 62.531 1.00 46.06 95 SER A O 1
ATOM 780 N N . PRO A 1 96 ? -37.775 6.483 62.625 1.00 53.34 96 PRO A N 1
ATOM 781 C CA . PRO A 1 96 ? -38.400 7.711 63.092 1.00 53.34 96 PRO A CA 1
ATOM 782 C C . PRO A 1 96 ? -38.241 7.812 64.613 1.00 53.34 96 PRO A C 1
ATOM 784 O O . PRO A 1 96 ? -38.924 7.131 65.376 1.00 53.34 96 PRO A O 1
ATOM 787 N N . LYS A 1 97 ? -37.345 8.689 65.074 1.00 49.34 97 LYS A N 1
ATOM 788 C CA . LYS A 1 97 ? -37.369 9.194 66.452 1.00 49.34 97 LYS A CA 1
ATOM 789 C C . LYS A 1 97 ? -37.737 10.668 66.445 1.00 49.34 97 LYS A C 1
ATOM 791 O O . LYS A 1 97 ? -36.969 11.497 65.972 1.00 49.34 97 LYS A O 1
ATOM 796 N N . GLY A 1 98 ? -38.878 10.977 67.053 1.00 48.00 98 GLY A N 1
ATOM 797 C CA . GLY A 1 98 ? -39.179 12.324 67.514 1.00 48.00 98 GLY A CA 1
ATOM 798 C C . GLY A 1 98 ? -40.666 12.570 67.706 1.00 48.00 98 GLY A C 1
ATOM 799 O O . GLY A 1 98 ? -41.339 12.903 66.744 1.00 48.00 98 GLY A O 1
ATOM 800 N N . GLN A 1 99 ? -41.144 12.459 68.947 1.00 46.59 99 GLN A N 1
ATOM 801 C CA . GLN A 1 99 ? -41.793 13.578 69.644 1.00 46.59 99 GLN A CA 1
ATOM 802 C C . GLN A 1 99 ? -42.102 13.176 71.093 1.00 46.59 99 GLN A C 1
ATOM 804 O O . GLN A 1 99 ? -43.105 12.541 71.397 1.00 46.59 99 GLN A O 1
ATOM 809 N N . ASN A 1 100 ? -41.182 13.547 71.985 1.00 49.50 100 ASN A N 1
ATOM 810 C CA . ASN A 1 100 ? -41.461 13.747 73.400 1.00 49.50 100 ASN A CA 1
ATOM 811 C C . ASN A 1 100 ? -41.699 15.250 73.579 1.00 49.50 100 ASN A C 1
ATOM 813 O O . ASN A 1 100 ? -40.775 16.035 73.366 1.00 49.50 100 ASN A O 1
ATOM 817 N N . ILE A 1 101 ? -42.926 15.629 73.928 1.00 56.75 101 ILE A N 1
ATOM 818 C CA . ILE A 1 101 ? -43.256 16.955 74.443 1.00 56.75 101 ILE A CA 1
ATOM 819 C C . ILE A 1 101 ? -44.158 16.785 75.671 1.00 56.75 101 ILE A C 1
ATOM 821 O O . ILE A 1 101 ? -45.325 16.438 75.564 1.00 56.75 101 ILE A O 1
ATOM 825 N N . ASN A 1 102 ? -43.582 17.028 76.843 1.00 47.03 102 ASN A N 1
ATOM 826 C CA . ASN A 1 102 ? -44.250 17.585 78.020 1.00 47.03 102 ASN A CA 1
ATOM 827 C C . ASN A 1 102 ? -43.389 18.792 78.414 1.00 47.03 102 ASN A C 1
ATOM 829 O O . ASN A 1 102 ? -42.159 18.671 78.348 1.00 47.03 102 ASN A O 1
ATOM 833 N N . PRO A 1 103 ? -43.972 19.952 78.764 1.00 56.44 103 PRO A N 1
ATOM 834 C CA . PRO A 1 103 ? -44.449 20.109 80.146 1.00 56.44 103 PRO A CA 1
ATOM 835 C C . PRO A 1 103 ? -45.629 21.093 80.352 1.00 56.44 103 PRO A C 1
ATOM 837 O O . PRO A 1 103 ? -45.794 22.039 79.584 1.00 56.44 103 PRO A O 1
ATOM 840 N N . ALA A 1 104 ? -46.391 20.892 81.435 1.00 45.06 104 ALA A N 1
ATOM 841 C CA . ALA A 1 104 ? -46.786 21.886 82.453 1.00 45.06 104 ALA A CA 1
ATOM 842 C C . ALA A 1 104 ? -47.635 21.196 83.532 1.00 45.06 104 ALA A C 1
ATOM 844 O O . ALA A 1 104 ? -48.663 20.586 83.163 1.00 45.06 104 ALA A O 1
#

Radius of gyration: 32.49 Å; chains: 1; bounding box: 68×42×98 Å